Protein AF-A0A9N8V5U3-F1 (afdb_monomer_lite)

Organism: NCBI:txid1348616

Secondary structure (DSSP, 8-state):
-HHHHHHHHHHHHHHHHHHHHHHTTTT-EEPP-TTPEEEEETT--SHHHHHHHHHT-TTEEEEEE-TT--EEEEE--S-S---EEE-SPPPTTEEEBBTTSS-B---

Foldseek 3Di:
DPPVVVVVVVVVVVVVVVVVVLVVQQVFAFDDDPPFDKDWDPPQQALVSLFVVQLVDPQFFKKFADPVSIIITTGDPPPPPRDRHDPDQDDARMWGAGPSGDDIRHD

Sequence (107 aa):
MNRQIFLITFFSILLALTIIADARWNNMFYNFVVLANQFPISNATTPQECCNACVNNPSCLQWGMDGRGNCFNYMDTTNLPSICESTTTPEVNSGNIRCGGNQCQTS

Structure (mmCIF, N/CA/C/O backbone):
data_AF-A0A9N8V5U3-F1
#
_entry.id   AF-A0A9N8V5U3-F1
#
loop_
_atom_site.group_PDB
_atom_site.id
_atom_site.type_symbol
_atom_site.label_atom_id
_atom_site.label_alt_id
_atom_site.label_comp_id
_atom_site.label_asym_id
_atom_site.label_entity_id
_atom_site.label_seq_id
_atom_site.pdbx_PDB_ins_code
_atom_site.Cartn_x
_atom_site.Cartn_y
_atom_site.Cartn_z
_atom_site.occupancy
_atom_site.B_iso_or_equiv
_atom_site.auth_seq_id
_atom_site.auth_comp_id
_atom_site.auth_asym_id
_atom_site.auth_atom_id
_atom_site.pdbx_PDB_model_num
ATOM 1 N N . MET A 1 1 ? -38.132 17.486 28.115 1.00 58.41 1 MET A N 1
ATOM 2 C CA . MET A 1 1 ? -36.675 17.757 28.117 1.00 58.41 1 MET A CA 1
ATOM 3 C C . MET A 1 1 ? -35.787 16.507 28.005 1.00 58.41 1 MET A C 1
ATOM 5 O O . MET A 1 1 ? -34.655 16.650 27.577 1.00 58.41 1 MET A O 1
ATOM 9 N N . ASN A 1 2 ? -36.271 15.284 28.278 1.00 63.91 2 ASN A N 1
ATOM 10 C CA . ASN A 1 2 ? -35.407 14.086 28.324 1.00 63.91 2 ASN A CA 1
ATOM 11 C C . ASN A 1 2 ? -35.020 13.450 26.974 1.00 63.91 2 ASN A C 1
ATOM 13 O O . ASN A 1 2 ? -33.976 12.816 26.891 1.00 63.91 2 ASN A O 1
ATOM 17 N N . ARG A 1 3 ? -35.819 13.603 25.907 1.00 70.25 3 ARG A N 1
ATOM 18 C CA . ARG A 1 3 ? -35.583 12.877 24.639 1.00 70.25 3 ARG A CA 1
ATOM 19 C C . ARG A 1 3 ? -34.400 13.416 23.822 1.00 70.25 3 ARG A C 1
ATOM 21 O O . ARG A 1 3 ? -33.685 12.633 23.213 1.00 70.25 3 ARG A O 1
ATOM 28 N N . GLN A 1 4 ? -34.180 14.733 23.813 1.00 71.50 4 GLN A N 1
ATOM 29 C CA . GLN A 1 4 ? -33.055 15.336 23.083 1.00 71.50 4 GLN A CA 1
ATOM 30 C C . GLN A 1 4 ? -31.708 15.062 23.761 1.00 71.50 4 GLN A C 1
ATOM 32 O O . GLN A 1 4 ? -30.745 14.743 23.075 1.00 71.50 4 GLN A O 1
ATOM 37 N N . ILE A 1 5 ? -31.656 15.108 25.097 1.00 74.81 5 ILE A N 1
ATOM 38 C CA . ILE A 1 5 ? -30.432 14.822 25.860 1.00 74.81 5 ILE A CA 1
ATOM 39 C C . ILE A 1 5 ? -29.981 13.376 25.617 1.00 74.81 5 ILE A C 1
ATOM 41 O O . IL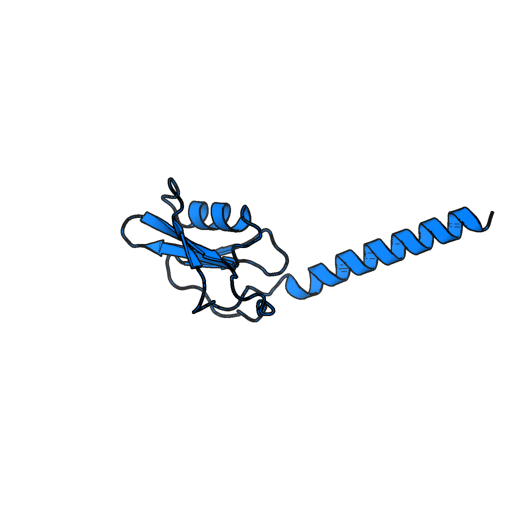E A 1 5 ? -28.800 13.146 25.389 1.00 74.81 5 ILE A O 1
ATOM 45 N N . PHE A 1 6 ? -30.924 12.428 25.572 1.00 76.69 6 PHE A N 1
ATOM 46 C CA . PHE A 1 6 ? -30.638 11.013 25.313 1.00 76.69 6 PHE A CA 1
ATOM 47 C C . PHE A 1 6 ? -30.074 10.753 23.908 1.00 76.69 6 PHE A C 1
ATOM 49 O O . PHE A 1 6 ? -29.195 9.916 23.733 1.00 76.69 6 PHE A O 1
ATOM 56 N N . LEU A 1 7 ? -30.568 11.477 22.899 1.00 79.38 7 LEU A N 1
ATOM 57 C CA . LEU A 1 7 ? -30.069 11.353 21.527 1.00 79.38 7 LEU A CA 1
ATOM 58 C C . LEU A 1 7 ? -28.660 11.930 21.391 1.00 79.38 7 LEU A C 1
ATOM 60 O O . LEU A 1 7 ? -27.818 11.314 20.749 1.00 79.38 7 LEU A O 1
ATOM 64 N N . ILE A 1 8 ? -28.389 13.074 22.023 1.00 81.25 8 ILE A N 1
ATOM 65 C CA . ILE A 1 8 ? -27.068 13.711 21.985 1.00 81.25 8 ILE A CA 1
ATOM 66 C C . ILE A 1 8 ? -26.030 12.832 22.683 1.00 81.25 8 ILE A C 1
ATOM 68 O O . ILE A 1 8 ? -24.960 12.602 22.129 1.00 81.25 8 ILE A O 1
ATOM 72 N N . THR A 1 9 ? -26.336 12.292 23.865 1.00 79.81 9 THR A N 1
ATOM 73 C CA . THR A 1 9 ? -25.405 11.395 24.564 1.00 79.81 9 THR A CA 1
ATOM 74 C C . THR A 1 9 ? -25.164 10.110 23.781 1.00 79.81 9 THR A C 1
ATOM 76 O O . THR A 1 9 ? -24.017 9.698 23.645 1.00 79.81 9 THR A O 1
ATOM 79 N N . PHE A 1 10 ? -26.208 9.512 23.205 1.00 81.62 10 PHE A N 1
ATOM 80 C CA . PHE A 1 10 ? -26.074 8.314 22.377 1.00 81.62 10 PHE A CA 1
ATOM 81 C C . PHE A 1 10 ? -25.219 8.559 21.122 1.00 81.62 10 PHE A C 1
ATOM 83 O O . PHE A 1 10 ? -24.318 7.771 20.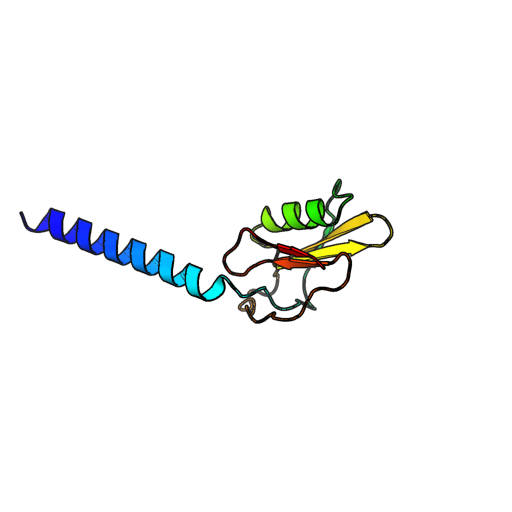838 1.00 81.62 10 PHE A O 1
ATOM 90 N N . PHE A 1 11 ? -25.428 9.677 20.416 1.00 81.06 11 PHE A N 1
ATOM 91 C CA . PHE A 1 11 ? -24.606 10.056 19.260 1.00 81.06 11 PHE A CA 1
ATOM 92 C C . PHE A 1 11 ? -23.149 10.334 19.639 1.00 81.06 11 PHE A C 1
ATOM 94 O O . PHE A 1 11 ? -22.246 9.879 18.942 1.00 81.06 11 PHE A O 1
ATOM 101 N N . SER A 1 12 ? -22.904 11.026 20.753 1.00 76.94 12 SER A N 1
ATOM 102 C CA . SER A 1 12 ? -21.545 11.279 21.242 1.00 76.94 12 SER A CA 1
ATOM 103 C C . SER A 1 12 ? -20.813 9.985 21.607 1.00 76.94 12 SER A C 1
ATOM 105 O O . SER A 1 12 ? -19.625 9.853 21.321 1.00 76.94 12 SER A O 1
ATOM 107 N N . ILE A 1 13 ? -21.517 9.010 22.195 1.00 77.88 13 ILE A N 1
ATOM 108 C CA . ILE A 1 13 ? -20.957 7.690 22.520 1.00 77.88 13 ILE A CA 1
ATOM 109 C C . ILE A 1 13 ? -20.644 6.902 21.241 1.00 77.88 13 ILE A C 1
ATOM 111 O O . ILE A 1 13 ? -19.559 6.337 21.131 1.00 77.88 13 ILE A O 1
ATOM 115 N N . LEU A 1 14 ? -21.549 6.898 20.256 1.00 76.25 14 LEU A N 1
ATOM 116 C CA . LEU A 1 14 ? -21.314 6.272 18.950 1.00 76.25 14 LEU A CA 1
ATOM 117 C C . LEU A 1 14 ? -20.096 6.871 18.239 1.00 76.25 14 LEU A C 1
ATOM 119 O O . LEU A 1 14 ? -19.241 6.124 17.773 1.00 76.25 14 LEU A O 1
ATOM 123 N N . LEU A 1 15 ? -19.986 8.202 18.215 1.00 72.62 15 LEU A N 1
ATOM 124 C CA . LEU A 1 15 ? -18.863 8.900 17.593 1.00 72.62 15 LEU A CA 1
ATOM 125 C C . LEU A 1 15 ? -17.533 8.582 18.298 1.00 72.62 15 LEU A C 1
ATOM 127 O O . LEU A 1 15 ? -16.524 8.323 17.643 1.00 72.62 15 LEU A O 1
ATOM 131 N N . ALA A 1 16 ? -17.526 8.542 19.632 1.00 66.56 16 ALA A N 1
ATOM 132 C CA . ALA A 1 16 ? -16.342 8.159 20.398 1.00 66.56 16 ALA A CA 1
ATOM 133 C C . ALA A 1 16 ? -15.914 6.708 20.110 1.00 66.56 16 ALA A C 1
ATOM 135 O O . ALA A 1 16 ? -14.728 6.444 19.924 1.00 66.56 16 ALA A O 1
ATOM 136 N N . LEU A 1 17 ? -16.865 5.772 20.013 1.00 60.91 17 LEU A N 1
ATOM 137 C CA . LEU A 1 17 ? -16.580 4.368 19.698 1.00 60.91 17 LEU A CA 1
ATOM 138 C C . LEU A 1 17 ? -16.011 4.186 18.286 1.00 60.91 17 LEU A C 1
ATOM 140 O O . LEU A 1 17 ? -15.090 3.389 18.114 1.00 60.91 17 LEU A O 1
ATOM 144 N N . THR A 1 18 ? -16.496 4.943 17.295 1.00 59.81 18 THR A N 1
ATOM 145 C CA . THR A 1 18 ? -15.927 4.907 15.938 1.00 59.81 18 THR A CA 1
ATOM 146 C C . THR A 1 18 ? -14.484 5.411 15.912 1.00 59.81 18 THR A C 1
ATOM 148 O O . THR A 1 18 ? -13.627 4.761 15.329 1.00 59.81 18 THR A O 1
ATOM 151 N N . ILE A 1 19 ? -14.172 6.486 16.646 1.00 59.50 19 ILE A N 1
ATOM 152 C CA . ILE A 1 19 ? -12.814 7.056 16.687 1.00 59.50 19 ILE A CA 1
ATOM 153 C C . ILE A 1 19 ? -11.813 6.089 17.348 1.00 59.50 19 ILE A C 1
ATOM 155 O O . ILE A 1 19 ? -10.672 5.958 16.904 1.00 59.50 19 ILE A O 1
ATOM 159 N N . ILE A 1 20 ? -12.225 5.387 18.409 1.00 56.66 20 ILE A N 1
ATOM 160 C CA . ILE A 1 20 ? -11.354 4.442 19.130 1.00 56.66 20 ILE A CA 1
ATOM 161 C C . ILE A 1 20 ? -11.065 3.188 18.283 1.00 56.66 20 ILE A C 1
ATOM 163 O O . ILE A 1 20 ? -9.968 2.626 18.365 1.00 56.66 20 ILE A O 1
ATOM 167 N N . ALA A 1 21 ? -12.018 2.757 17.451 1.00 52.50 21 ALA A N 1
ATOM 168 C CA . ALA A 1 21 ? -11.849 1.601 16.572 1.00 52.50 21 ALA A CA 1
ATOM 169 C C . ALA A 1 21 ? -10.797 1.824 15.469 1.00 52.50 21 ALA A C 1
ATOM 171 O O . ALA A 1 21 ? -10.120 0.857 15.109 1.00 52.50 21 ALA A O 1
ATOM 172 N N . ASP A 1 22 ? -10.628 3.066 15.004 1.00 56.38 22 ASP A N 1
ATOM 173 C CA . ASP A 1 22 ? -9.597 3.467 14.036 1.00 56.38 22 ASP A CA 1
ATOM 174 C C . ASP A 1 22 ? -8.233 3.684 14.712 1.00 56.38 22 ASP A C 1
ATOM 176 O O . ASP A 1 22 ? -7.193 3.248 14.216 1.00 56.38 22 ASP A O 1
ATOM 180 N N . ALA A 1 23 ? -8.224 4.282 15.911 1.00 56.56 23 ALA A N 1
ATOM 181 C CA . ALA A 1 23 ? -6.991 4.626 16.620 1.00 56.56 23 ALA A CA 1
ATOM 182 C C . ALA A 1 23 ? -6.106 3.418 16.963 1.00 56.56 23 ALA A C 1
ATOM 184 O O . ALA A 1 23 ? -4.878 3.519 16.908 1.00 56.56 23 ALA A O 1
ATOM 185 N N . ARG A 1 24 ? -6.709 2.265 17.283 1.00 59.00 24 ARG A N 1
ATOM 186 C CA . ARG A 1 24 ? -5.968 1.043 17.649 1.00 59.00 24 ARG A CA 1
ATOM 187 C C . ARG A 1 24 ? -5.068 0.515 16.524 1.00 59.00 24 ARG A C 1
ATOM 189 O O . ARG A 1 24 ? -4.096 -0.167 16.822 1.00 59.00 24 ARG A O 1
ATOM 196 N N . TRP A 1 25 ? -5.355 0.850 15.263 1.00 62.12 25 TRP A N 1
ATOM 197 C CA . TRP A 1 25 ? -4.627 0.354 14.086 1.00 62.12 25 TRP A CA 1
ATOM 198 C C . TRP A 1 25 ? -3.733 1.405 13.420 1.00 62.12 25 TRP A C 1
ATOM 200 O O . TRP A 1 25 ? -3.058 1.116 12.433 1.00 62.12 25 TRP A O 1
ATOM 210 N N . ASN A 1 26 ? -3.663 2.612 13.984 1.00 63.66 26 ASN A N 1
ATOM 211 C CA . ASN A 1 26 ? -2.918 3.734 13.419 1.00 63.66 26 ASN A CA 1
ATOM 212 C C . ASN A 1 26 ? -1.399 3.555 13.413 1.00 63.66 26 ASN A C 1
ATOM 214 O O . ASN A 1 26 ? -0.719 4.442 12.945 1.00 63.66 26 ASN A O 1
ATOM 218 N N . ASN A 1 27 ? -0.822 2.470 13.915 1.00 66.44 27 ASN A N 1
ATOM 219 C CA . ASN A 1 27 ? 0.617 2.209 13.771 1.00 66.44 27 ASN A CA 1
ATOM 220 C C . ASN A 1 27 ? 0.891 0.837 13.153 1.00 66.44 27 ASN A C 1
ATOM 222 O O . ASN A 1 27 ? 2.026 0.374 13.173 1.00 66.44 27 ASN A O 1
ATOM 226 N N . MET A 1 28 ? -0.148 0.192 12.620 1.00 71.38 28 MET A N 1
ATOM 227 C CA . MET A 1 28 ? -0.065 -1.148 12.062 1.00 71.38 28 MET A CA 1
ATOM 228 C C . MET A 1 28 ? -0.314 -1.113 10.560 1.00 71.38 28 MET A C 1
ATOM 230 O O . MET A 1 28 ? -1.169 -0.371 10.066 1.00 71.38 28 MET A O 1
ATOM 234 N N . PHE A 1 29 ? 0.441 -1.935 9.845 1.00 75.75 29 PHE A N 1
ATOM 235 C CA . PHE A 1 29 ? 0.268 -2.165 8.420 1.00 75.75 29 PHE A CA 1
ATOM 236 C C . PHE A 1 29 ? -0.267 -3.578 8.202 1.00 75.75 29 PHE A C 1
ATOM 238 O O . PHE A 1 29 ? -0.044 -4.472 9.027 1.00 75.75 29 PHE A O 1
ATOM 245 N N . TYR A 1 30 ? -0.976 -3.783 7.095 1.00 74.50 30 TYR A N 1
ATOM 246 C CA . TYR A 1 30 ? -1.388 -5.127 6.705 1.00 74.50 30 TYR A CA 1
ATOM 247 C C . TYR A 1 30 ? -0.159 -6.025 6.551 1.00 74.50 30 TYR A C 1
ATOM 249 O O . TYR A 1 30 ? 0.864 -5.595 6.015 1.00 74.50 30 TYR A O 1
ATOM 257 N N . ASN A 1 31 ? -0.241 -7.252 7.066 1.00 72.00 31 ASN A N 1
ATOM 258 C CA . ASN A 1 31 ? 0.778 -8.272 6.844 1.00 72.00 31 ASN A CA 1
ATOM 259 C C . ASN A 1 31 ? 0.876 -8.611 5.351 1.00 72.00 31 ASN A C 1
ATOM 261 O O . ASN A 1 31 ? -0.107 -8.497 4.619 1.00 72.00 31 ASN A O 1
ATOM 265 N N . PHE A 1 32 ? 2.069 -8.998 4.904 1.00 65.50 32 PHE A N 1
ATOM 266 C CA . PHE A 1 32 ? 2.334 -9.377 3.522 1.00 65.50 32 PHE A CA 1
ATOM 267 C C . PHE A 1 32 ? 1.391 -10.517 3.117 1.00 65.50 32 PHE A C 1
ATOM 269 O O . PHE A 1 32 ? 1.440 -11.614 3.682 1.00 65.50 32 PHE A O 1
ATOM 276 N N . VAL A 1 33 ? 0.514 -10.270 2.141 1.00 62.59 33 VAL A N 1
ATOM 277 C CA . VAL A 1 33 ? -0.480 -11.261 1.720 1.00 62.59 33 VAL A CA 1
ATOM 278 C C . VAL A 1 33 ? 0.093 -12.072 0.563 1.00 62.59 33 VAL A C 1
ATOM 280 O O . VAL A 1 33 ? -0.005 -11.696 -0.600 1.00 62.59 33 VAL A O 1
ATOM 283 N N . VAL A 1 34 ? 0.666 -13.235 0.886 1.00 54.53 34 VAL A N 1
ATOM 284 C CA . VAL A 1 34 ? 1.263 -14.182 -0.083 1.00 54.53 34 VAL A CA 1
ATOM 285 C C . VAL A 1 34 ? 0.226 -14.742 -1.086 1.00 54.53 34 VAL A C 1
ATOM 287 O O . VAL A 1 34 ? 0.594 -15.303 -2.113 1.00 54.53 34 VAL A O 1
ATOM 290 N N . LEU A 1 35 ? -1.077 -14.569 -0.820 1.00 57.12 35 LEU A N 1
ATOM 291 C CA . LEU A 1 35 ? -2.203 -15.087 -1.616 1.00 57.12 35 LEU A CA 1
ATOM 292 C C . LEU A 1 35 ? -3.076 -13.984 -2.246 1.00 57.12 35 LEU A C 1
ATOM 294 O O . LEU A 1 35 ? -4.265 -14.189 -2.486 1.00 57.12 35 LEU A O 1
ATOM 298 N N . ALA A 1 36 ? -2.529 -12.792 -2.470 1.00 62.88 36 ALA A N 1
ATOM 299 C CA . ALA A 1 36 ? -3.306 -11.683 -3.008 1.00 62.88 36 ALA A CA 1
ATOM 300 C C . ALA A 1 36 ? -3.432 -11.733 -4.540 1.00 62.88 36 ALA A C 1
ATOM 302 O O . ALA A 1 36 ? -2.458 -11.990 -5.253 1.00 62.88 36 ALA A O 1
ATOM 303 N N . ASN A 1 37 ? -4.625 -11.410 -5.056 1.00 71.56 37 ASN A N 1
ATOM 304 C CA . ASN A 1 37 ? -4.772 -11.122 -6.483 1.00 71.56 37 ASN A CA 1
ATOM 305 C C . ASN A 1 37 ? -4.040 -9.821 -6.793 1.00 71.56 37 ASN A C 1
ATOM 307 O O . ASN A 1 37 ? -4.239 -8.809 -6.115 1.00 71.56 37 ASN A O 1
ATOM 311 N N . GLN A 1 38 ? -3.229 -9.862 -7.844 1.00 78.31 38 GLN A N 1
ATOM 312 C CA . GLN A 1 38 ? -2.562 -8.691 -8.383 1.00 78.31 38 GLN A CA 1
ATOM 313 C C . GLN A 1 38 ? -3.455 -8.024 -9.421 1.00 78.31 38 GLN A C 1
ATOM 315 O O . GLN A 1 38 ? -4.035 -8.701 -10.273 1.00 78.31 38 GLN A O 1
ATOM 320 N N . PHE A 1 39 ? -3.520 -6.697 -9.401 1.00 79.44 39 PHE A N 1
ATOM 321 C CA . PHE A 1 39 ? -4.016 -5.939 -10.541 1.00 79.44 39 PHE A CA 1
ATOM 322 C C . PHE A 1 39 ? -2.981 -4.898 -10.978 1.00 79.44 39 PHE A C 1
ATOM 324 O O . PHE A 1 39 ? -2.391 -4.221 -10.127 1.00 79.44 39 PHE A O 1
ATOM 331 N N . PRO A 1 40 ? -2.724 -4.784 -12.293 1.00 77.69 40 PRO A N 1
ATOM 332 C CA . PRO A 1 40 ? -1.781 -3.812 -12.811 1.00 77.69 40 PRO A CA 1
ATOM 333 C C . PRO A 1 40 ? -2.367 -2.407 -12.715 1.00 77.69 40 PRO A C 1
ATOM 335 O O . PRO A 1 40 ? -3.553 -2.193 -12.982 1.00 77.69 40 PRO A O 1
ATOM 338 N N . ILE A 1 41 ? -1.513 -1.439 -12.394 1.00 81.12 41 ILE A N 1
ATOM 339 C CA . ILE A 1 41 ? -1.865 -0.023 -12.459 1.00 81.12 41 ILE A CA 1
ATOM 340 C C . ILE A 1 41 ? -1.156 0.609 -13.642 1.00 81.12 41 ILE A C 1
ATOM 342 O O . ILE A 1 41 ? 0.052 0.833 -13.641 1.00 81.12 41 ILE A O 1
ATOM 346 N N . SER A 1 42 ? -1.940 0.906 -14.671 1.00 71.12 42 SER A N 1
ATOM 347 C CA . SER A 1 42 ? -1.501 1.712 -15.799 1.00 71.12 42 SER A CA 1
ATOM 348 C C . SER A 1 42 ? -1.258 3.150 -15.330 1.00 71.12 42 SER A C 1
ATOM 350 O O . SER A 1 42 ? -2.153 3.763 -14.750 1.00 71.12 42 SER A O 1
ATOM 352 N N . ASN A 1 43 ? -0.065 3.678 -15.630 1.00 73.94 43 ASN A N 1
ATOM 353 C CA . ASN A 1 43 ? 0.394 5.064 -15.416 1.00 73.94 43 ASN A CA 1
ATOM 354 C C . ASN A 1 43 ? 1.071 5.393 -14.074 1.00 73.94 43 ASN A C 1
ATOM 356 O O . ASN A 1 43 ? 1.403 6.554 -13.861 1.00 73.94 43 ASN A O 1
ATOM 360 N N . ALA A 1 44 ? 1.318 4.421 -13.196 1.00 81.00 44 ALA A N 1
ATOM 361 C CA . ALA A 1 44 ? 2.177 4.648 -12.033 1.00 81.00 44 ALA A CA 1
ATOM 362 C C . ALA A 1 44 ? 3.637 4.354 -12.412 1.00 81.00 44 ALA A C 1
ATOM 364 O O . ALA A 1 44 ? 3.980 3.213 -12.696 1.00 81.00 44 ALA A O 1
ATOM 365 N N . THR A 1 45 ? 4.472 5.391 -12.440 1.00 83.12 45 THR A N 1
ATOM 366 C CA . THR A 1 45 ? 5.894 5.354 -12.833 1.00 83.12 45 THR A CA 1
ATOM 367 C C . THR A 1 45 ? 6.848 5.579 -11.663 1.00 83.12 45 THR A C 1
ATOM 369 O O . THR A 1 45 ? 8.050 5.357 -11.787 1.00 83.12 45 THR A O 1
ATOM 372 N N . THR A 1 46 ? 6.315 5.985 -10.509 1.00 87.31 46 THR A N 1
ATOM 373 C CA . THR A 1 46 ? 7.062 6.115 -9.254 1.00 87.31 46 THR A CA 1
ATOM 374 C C . THR A 1 46 ? 6.470 5.236 -8.144 1.00 87.31 46 THR A C 1
ATOM 376 O O . THR A 1 46 ? 5.258 4.989 -8.135 1.00 87.31 46 THR A O 1
ATOM 379 N N . PRO A 1 47 ? 7.272 4.804 -7.150 1.00 85.56 47 PRO A N 1
ATOM 380 C CA . PRO A 1 47 ? 6.759 4.082 -5.981 1.00 85.56 47 PRO A CA 1
ATOM 381 C C . PRO A 1 47 ? 5.638 4.839 -5.251 1.00 85.56 47 PRO A C 1
ATOM 383 O O . PRO A 1 47 ? 4.669 4.242 -4.78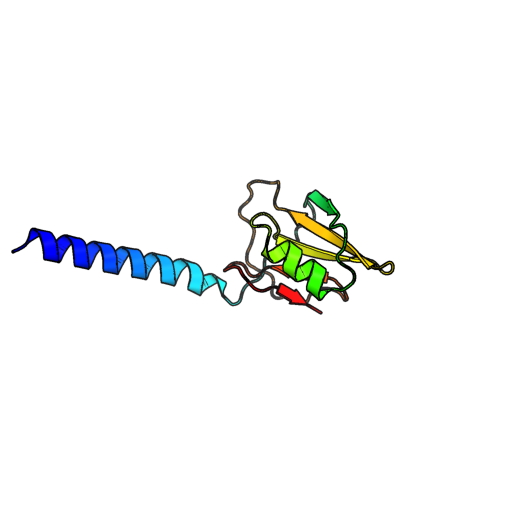4 1.00 85.56 47 PRO A O 1
ATOM 386 N N . GLN A 1 48 ? 5.715 6.174 -5.216 1.00 85.94 48 GLN A N 1
ATOM 387 C CA . GLN A 1 48 ? 4.680 7.011 -4.611 1.00 85.94 48 GLN A CA 1
ATOM 388 C C . GLN A 1 48 ? 3.352 6.947 -5.378 1.00 85.94 48 GLN A C 1
ATOM 390 O O . GLN A 1 48 ? 2.287 6.926 -4.764 1.00 85.94 48 GLN A O 1
ATOM 395 N N . GLU A 1 49 ? 3.389 6.903 -6.710 1.00 87.62 49 GLU A N 1
ATOM 396 C CA . GLU A 1 49 ? 2.180 6.754 -7.526 1.00 87.62 49 GLU A CA 1
ATOM 397 C C . GLU A 1 49 ? 1.526 5.385 -7.316 1.00 87.62 49 GLU A C 1
ATOM 399 O O . GLU A 1 49 ? 0.301 5.318 -7.203 1.00 87.62 49 GLU A O 1
ATOM 404 N N . CYS A 1 50 ? 2.320 4.319 -7.162 1.00 87.62 50 CYS A N 1
ATOM 405 C CA . CYS A 1 50 ? 1.806 3.002 -6.778 1.00 87.62 50 CYS A CA 1
ATOM 406 C C . CYS A 1 50 ? 1.105 3.019 -5.428 1.00 87.62 50 CYS A C 1
ATOM 408 O O . CYS A 1 50 ? -0.032 2.561 -5.299 1.00 87.62 50 CYS A O 1
ATOM 410 N N . CYS A 1 51 ? 1.771 3.607 -4.437 1.00 87.06 51 CYS A N 1
ATOM 411 C CA . CYS A 1 51 ? 1.206 3.803 -3.115 1.00 87.06 51 CYS A CA 1
ATOM 412 C C . CYS A 1 51 ? -0.138 4.541 -3.186 1.00 87.06 51 CYS A C 1
ATOM 414 O O . CYS A 1 51 ? -1.145 4.043 -2.684 1.00 87.06 51 CYS A O 1
ATOM 416 N N . ASN A 1 52 ? -0.181 5.701 -3.845 1.00 87.50 52 ASN A N 1
ATOM 417 C CA . ASN A 1 52 ? -1.394 6.514 -3.931 1.00 87.50 52 ASN A CA 1
ATOM 418 C C . ASN A 1 52 ? -2.535 5.745 -4.601 1.00 87.50 52 ASN A C 1
ATOM 420 O O . ASN A 1 52 ? -3.682 5.806 -4.163 1.00 87.50 52 ASN A O 1
ATOM 424 N N . ALA A 1 53 ? -2.224 4.995 -5.654 1.00 87.50 53 ALA A N 1
ATOM 425 C CA . ALA A 1 53 ? -3.215 4.208 -6.358 1.00 87.50 53 ALA A CA 1
ATOM 426 C C . ALA A 1 53 ? -3.737 3.026 -5.516 1.00 87.50 53 ALA A C 1
ATOM 428 O O . ALA A 1 53 ? -4.910 2.672 -5.623 1.00 87.50 53 ALA A O 1
ATOM 429 N N . CYS A 1 54 ? -2.907 2.460 -4.635 1.00 85.94 54 CYS A N 1
ATOM 430 C CA . CYS A 1 54 ? -3.328 1.475 -3.639 1.00 85.94 54 CYS A CA 1
ATOM 431 C C . CYS A 1 54 ? -4.183 2.102 -2.529 1.00 85.94 54 CYS A C 1
ATOM 433 O O . CYS A 1 54 ? -5.259 1.595 -2.248 1.00 85.94 54 CYS A O 1
ATOM 435 N N . VAL A 1 55 ? -3.796 3.256 -1.975 1.00 85.62 55 VAL A N 1
ATOM 436 C CA . VAL A 1 55 ? -4.591 3.987 -0.963 1.00 85.62 55 VAL A CA 1
ATOM 437 C C . VAL A 1 55 ? -5.981 4.363 -1.478 1.00 85.62 55 VAL A C 1
ATOM 439 O O . VAL A 1 55 ? -6.953 4.318 -0.729 1.00 85.62 55 VAL A O 1
ATOM 442 N N . ASN A 1 56 ? -6.089 4.701 -2.763 1.00 85.50 56 ASN A N 1
ATOM 443 C CA . ASN A 1 56 ? -7.364 5.027 -3.398 1.00 85.50 56 ASN A CA 1
ATOM 444 C C . ASN A 1 56 ? -8.244 3.796 -3.681 1.00 85.50 56 ASN A C 1
ATOM 446 O O . ASN A 1 56 ? -9.396 3.960 -4.087 1.00 85.50 56 ASN A O 1
ATOM 450 N N . ASN A 1 57 ? -7.734 2.576 -3.484 1.00 82.00 57 ASN A N 1
ATOM 451 C CA . ASN A 1 57 ? -8.500 1.345 -3.616 1.00 82.00 57 ASN A CA 1
ATOM 452 C C . ASN A 1 57 ? -8.708 0.706 -2.226 1.00 82.00 57 ASN A C 1
ATOM 454 O O . ASN A 1 57 ? -7.762 0.158 -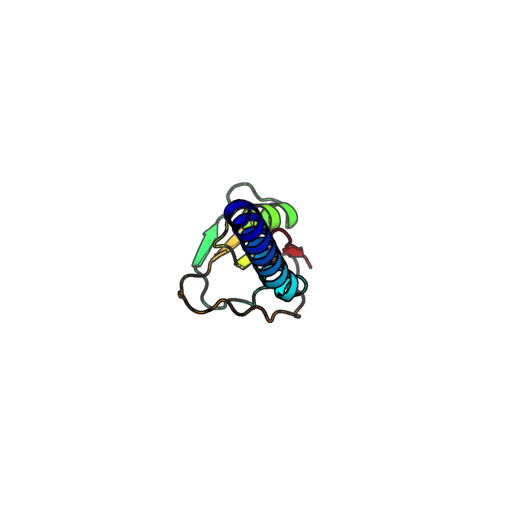1.662 1.00 82.00 57 ASN A O 1
ATOM 458 N N . PRO A 1 58 ? -9.941 0.692 -1.687 1.00 78.81 58 PRO A N 1
ATOM 459 C CA . PRO A 1 58 ? -10.213 0.180 -0.341 1.00 78.81 58 PRO A CA 1
ATOM 460 C C . PRO A 1 58 ? -9.941 -1.323 -0.174 1.00 78.81 58 PRO A C 1
ATOM 462 O O . PRO A 1 58 ? -9.839 -1.797 0.952 1.00 78.81 58 PRO A O 1
ATOM 465 N N . SER A 1 59 ? -9.827 -2.080 -1.268 1.00 79.94 59 SER A N 1
ATOM 466 C CA . SER A 1 59 ? -9.479 -3.505 -1.244 1.00 79.94 59 SER A CA 1
ATOM 467 C C . SER A 1 59 ? -7.973 -3.759 -1.323 1.00 79.94 59 SER A C 1
ATOM 469 O O . SER A 1 59 ? -7.548 -4.908 -1.210 1.00 79.94 59 SER A O 1
ATOM 471 N N . CYS A 1 60 ? -7.164 -2.722 -1.554 1.00 82.19 60 CYS A N 1
ATOM 472 C CA . CYS A 1 60 ? -5.721 -2.852 -1.672 1.00 82.19 60 CYS A CA 1
ATOM 473 C C . CYS A 1 60 ? -5.066 -2.907 -0.291 1.00 82.19 60 CYS A C 1
ATOM 475 O O . CYS A 1 60 ? -5.241 -2.013 0.536 1.00 82.19 60 CYS A O 1
ATOM 477 N N . LEU A 1 61 ? -4.281 -3.955 -0.056 1.00 81.31 61 LEU A N 1
ATOM 478 C CA . LEU A 1 61 ? -3.558 -4.154 1.200 1.00 81.31 61 LEU A CA 1
ATOM 479 C C . LEU A 1 61 ? -2.066 -3.847 1.060 1.00 81.31 61 LEU A C 1
ATOM 481 O O . LEU A 1 61 ? -1.400 -3.491 2.035 1.00 81.31 61 LEU A O 1
ATOM 485 N N . GLN A 1 62 ? -1.542 -3.981 -0.155 1.00 83.94 62 GLN A N 1
ATOM 486 C CA . GLN A 1 62 ? -0.122 -3.881 -0.450 1.00 83.94 62 GLN A CA 1
ATOM 487 C C . GLN A 1 62 ? 0.092 -3.454 -1.907 1.00 83.94 62 GLN A C 1
ATOM 489 O O . GLN A 1 62 ? -0.729 -3.736 -2.777 1.00 83.94 62 GLN A O 1
ATOM 494 N N . TRP A 1 63 ? 1.216 -2.804 -2.181 1.00 86.94 63 TRP A N 1
ATOM 495 C CA . TRP A 1 63 ? 1.644 -2.406 -3.517 1.00 86.94 63 TRP A CA 1
ATOM 496 C C . TRP A 1 63 ? 3.114 -2.763 -3.751 1.00 86.94 63 TRP A C 1
ATOM 498 O O . TRP A 1 63 ? 3.893 -2.962 -2.815 1.00 86.94 63 TRP A O 1
ATOM 508 N N . GLY A 1 64 ? 3.511 -2.804 -5.016 1.00 86.81 64 GLY A N 1
ATOM 509 C CA . GLY A 1 64 ? 4.911 -2.787 -5.396 1.00 86.81 64 GLY A CA 1
ATOM 510 C C . GLY A 1 64 ? 5.137 -2.356 -6.834 1.00 86.81 64 GLY A C 1
ATOM 511 O O . GLY A 1 64 ? 4.200 -2.158 -7.609 1.00 86.81 64 GLY A O 1
ATOM 512 N N . MET A 1 65 ? 6.409 -2.156 -7.149 1.00 86.31 65 MET A N 1
ATOM 513 C CA . MET A 1 65 ? 6.897 -1.688 -8.430 1.00 86.31 65 MET A CA 1
ATOM 514 C C . MET A 1 65 ? 8.105 -2.518 -8.859 1.00 86.31 65 MET A C 1
ATOM 516 O O . MET A 1 65 ? 9.056 -2.699 -8.099 1.00 86.31 65 MET A O 1
ATOM 520 N N . ASP A 1 66 ? 8.068 -3.028 -10.089 1.00 83.75 66 ASP A N 1
ATOM 521 C CA . ASP A 1 66 ? 9.191 -3.779 -10.646 1.00 83.75 66 ASP A CA 1
ATOM 522 C C . ASP A 1 66 ? 10.304 -2.842 -11.152 1.00 83.75 66 ASP A C 1
ATOM 524 O O . ASP A 1 66 ? 10.142 -1.626 -11.271 1.00 83.75 66 ASP A O 1
ATOM 528 N N . GLY A 1 67 ? 11.455 -3.415 -11.515 1.00 79.44 67 GLY A N 1
ATOM 529 C CA . GLY A 1 67 ? 12.583 -2.657 -12.074 1.00 79.44 67 GLY A CA 1
ATOM 530 C C . GLY A 1 67 ? 12.326 -2.024 -13.451 1.00 79.44 67 GLY A C 1
ATOM 531 O O . GLY A 1 67 ? 13.224 -1.389 -13.997 1.00 79.44 67 GLY A O 1
ATOM 532 N N . ARG A 1 68 ? 11.138 -2.214 -14.038 1.00 81.94 68 ARG A N 1
ATOM 533 C CA . ARG A 1 68 ? 10.695 -1.596 -15.297 1.00 81.94 68 ARG A CA 1
ATOM 534 C C . ARG A 1 68 ? 9.690 -0.465 -15.056 1.00 81.94 68 ARG A C 1
ATOM 536 O O . ARG A 1 68 ? 9.239 0.139 -16.025 1.00 81.94 68 ARG A O 1
ATOM 543 N N . GLY A 1 69 ? 9.354 -0.178 -13.796 1.00 79.69 69 GLY A N 1
ATOM 544 C CA . GLY A 1 69 ? 8.362 0.823 -13.419 1.00 79.69 69 GLY A CA 1
ATOM 545 C C . GLY A 1 69 ? 6.920 0.329 -13.525 1.00 79.69 69 GLY A C 1
ATOM 546 O O . GLY A 1 69 ? 6.009 1.147 -13.492 1.00 79.69 69 GLY A O 1
ATOM 547 N N . ASN A 1 70 ? 6.678 -0.979 -13.666 1.00 85.12 70 ASN A N 1
ATOM 548 C CA . ASN A 1 70 ? 5.318 -1.508 -13.640 1.00 85.12 70 ASN A CA 1
ATOM 549 C C . ASN A 1 70 ? 4.831 -1.610 -12.206 1.00 85.12 70 ASN A C 1
ATOM 551 O O . ASN A 1 70 ? 5.481 -2.214 -11.352 1.00 85.12 70 ASN A O 1
ATOM 555 N N . CYS A 1 71 ? 3.643 -1.070 -11.987 1.00 88.00 71 CYS A N 1
ATOM 556 C CA . CYS A 1 71 ? 2.994 -1.049 -10.700 1.00 88.00 71 CYS A CA 1
ATOM 557 C C . CYS A 1 71 ? 2.005 -2.202 -10.530 1.00 88.00 71 CYS A C 1
ATOM 559 O O . CYS A 1 71 ? 1.176 -2.451 -11.412 1.00 88.00 71 CYS A O 1
ATOM 561 N N . PHE A 1 72 ? 2.042 -2.849 -9.372 1.00 86.19 72 PHE A N 1
ATOM 562 C CA . PHE A 1 72 ? 1.134 -3.926 -9.005 1.00 86.19 72 PHE A CA 1
ATOM 563 C C . PHE A 1 72 ? 0.566 -3.701 -7.609 1.00 86.19 72 PHE A C 1
ATOM 565 O O . PHE A 1 72 ? 1.290 -3.421 -6.656 1.00 86.19 72 PHE A O 1
ATOM 572 N N . ASN A 1 73 ? -0.746 -3.867 -7.499 1.00 86.00 73 ASN A N 1
ATOM 573 C CA . ASN A 1 73 ? -1.464 -3.791 -6.239 1.00 86.00 73 ASN A CA 1
ATOM 574 C C . ASN A 1 73 ? -2.026 -5.159 -5.871 1.00 86.00 73 ASN A C 1
ATOM 576 O O . ASN A 1 73 ? -2.581 -5.860 -6.716 1.00 86.00 73 ASN A 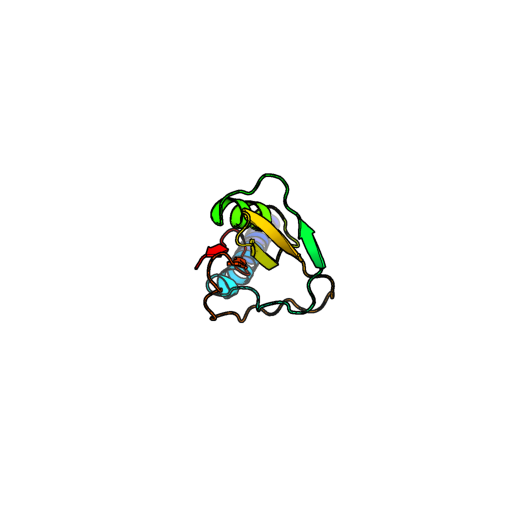O 1
ATOM 580 N N . TYR A 1 74 ? -1.905 -5.502 -4.598 1.00 82.94 74 TYR A N 1
ATOM 581 C CA . TYR A 1 74 ? -2.313 -6.763 -4.002 1.00 82.94 74 TYR A CA 1
ATOM 582 C C . TYR A 1 74 ? -3.582 -6.545 -3.182 1.00 82.94 74 TYR A C 1
ATOM 584 O O . TYR A 1 74 ? -3.607 -5.724 -2.260 1.00 82.94 74 TYR A O 1
ATOM 592 N N . MET A 1 75 ? -4.641 -7.276 -3.524 1.00 80.06 75 MET A N 1
ATOM 593 C CA . MET A 1 75 ? -5.934 -7.182 -2.844 1.00 80.06 75 MET A CA 1
ATOM 594 C C . MET A 1 75 ? -6.187 -8.360 -1.914 1.00 80.06 75 MET A C 1
ATOM 596 O O . MET A 1 75 ? -5.798 -9.493 -2.218 1.00 80.06 75 MET A O 1
ATOM 600 N N . ASP A 1 76 ? -6.929 -8.108 -0.835 1.00 72.38 76 ASP A N 1
ATOM 601 C CA . ASP A 1 76 ? -7.563 -9.200 -0.102 1.00 72.38 76 ASP A CA 1
ATOM 602 C C . ASP A 1 76 ? -8.635 -9.843 -0.978 1.00 72.38 76 ASP A C 1
ATOM 604 O O . ASP A 1 76 ? -9.536 -9.176 -1.486 1.00 72.38 76 ASP A O 1
ATOM 608 N N . THR A 1 77 ? -8.539 -11.150 -1.162 1.00 64.81 77 THR A N 1
ATOM 609 C CA . THR A 1 77 ? -9.527 -11.936 -1.915 1.00 64.81 77 THR A CA 1
ATOM 610 C C . THR A 1 77 ? -10.117 -13.051 -1.073 1.00 64.81 77 THR A C 1
ATOM 612 O O . THR A 1 77 ? -11.000 -13.779 -1.521 1.00 64.81 77 THR A O 1
ATOM 615 N N . THR A 1 78 ? -9.620 -13.202 0.152 1.00 59.50 78 THR A N 1
ATOM 616 C CA . THR A 1 78 ? -9.802 -14.425 0.923 1.00 59.50 78 THR A CA 1
ATOM 617 C C . THR A 1 78 ? -10.957 -14.330 1.911 1.00 59.50 78 THR A C 1
ATOM 619 O O . THR A 1 78 ? -11.311 -15.342 2.511 1.00 59.50 78 THR A O 1
ATOM 622 N N . ASN A 1 79 ? -11.572 -13.148 2.083 1.00 59.72 79 ASN A N 1
ATOM 623 C CA . ASN A 1 79 ? -12.498 -12.849 3.189 1.00 59.72 79 ASN A CA 1
ATOM 624 C C . ASN A 1 79 ? -11.934 -13.260 4.565 1.00 59.72 79 ASN A C 1
ATOM 626 O O . ASN A 1 79 ? -12.677 -13.358 5.545 1.00 59.72 79 ASN A O 1
ATOM 630 N N . LEU A 1 80 ? -10.629 -13.535 4.644 1.00 58.94 80 LEU A N 1
ATOM 631 C CA . LEU A 1 80 ? -9.949 -13.788 5.893 1.00 58.94 80 LEU A CA 1
ATOM 632 C C . LEU A 1 80 ? -9.770 -12.435 6.573 1.00 58.94 80 LEU A C 1
ATOM 634 O O . LEU A 1 80 ? -9.658 -11.414 5.895 1.00 58.94 80 LEU A O 1
ATOM 638 N N . PRO A 1 81 ? -9.767 -12.392 7.910 1.00 57.97 81 PRO A N 1
ATOM 639 C CA . PRO A 1 81 ? -9.440 -11.161 8.602 1.00 57.97 81 PRO A CA 1
ATOM 640 C C . PRO A 1 81 ? -8.028 -10.742 8.182 1.00 57.97 81 PRO A C 1
ATOM 642 O O . PRO A 1 81 ? -7.056 -11.413 8.528 1.00 57.97 81 PRO A O 1
ATOM 645 N N . SER A 1 82 ? -7.925 -9.659 7.409 1.00 62.00 82 SER A N 1
ATOM 646 C CA . SER A 1 82 ? -6.653 -9.069 7.014 1.00 62.00 82 SER A CA 1
ATOM 647 C C . SER A 1 82 ? -5.882 -8.742 8.292 1.00 62.00 82 SER A C 1
ATOM 649 O O . SER A 1 82 ? -6.347 -7.987 9.150 1.00 62.00 82 SER A O 1
ATOM 651 N N . ILE A 1 83 ? -4.731 -9.381 8.464 1.00 69.75 83 ILE A N 1
ATOM 652 C CA . ILE A 1 83 ? -4.016 -9.344 9.730 1.00 69.75 83 ILE A CA 1
ATOM 653 C C . ILE A 1 83 ? -3.190 -8.057 9.797 1.00 69.75 83 ILE A C 1
ATOM 655 O O . ILE A 1 83 ? -2.234 -7.859 9.045 1.00 69.75 83 ILE A O 1
ATOM 659 N N . CYS A 1 84 ? -3.566 -7.174 10.712 1.00 73.62 84 CYS A N 1
ATOM 660 C CA . CYS A 1 84 ? -2.861 -5.934 11.002 1.00 73.62 84 CYS A CA 1
ATOM 661 C C . CYS A 1 84 ? -1.723 -6.187 11.982 1.00 73.62 84 CYS A C 1
ATOM 663 O O . CYS A 1 84 ? -1.869 -5.971 13.179 1.00 73.62 84 CYS A O 1
ATOM 665 N N . GLU A 1 85 ? -0.607 -6.690 11.467 1.00 69.25 85 GLU A N 1
ATOM 666 C CA . GLU A 1 85 ? 0.540 -7.111 12.283 1.00 69.25 85 GLU A CA 1
ATOM 667 C C . GLU A 1 85 ? 1.890 -6.686 11.700 1.00 69.25 85 GLU A C 1
ATOM 669 O O . GLU A 1 85 ? 2.922 -6.871 12.349 1.00 69.25 85 GLU A O 1
ATOM 674 N N . SER A 1 86 ? 1.926 -6.117 10.489 1.00 65.19 86 SER A N 1
ATOM 675 C CA . SER A 1 86 ? 3.201 -5.837 9.836 1.00 65.19 86 SER A CA 1
ATOM 676 C C . SER A 1 86 ? 3.938 -4.712 10.549 1.00 65.19 86 SER A C 1
ATOM 678 O O . SER A 1 86 ? 3.564 -3.541 10.470 1.00 65.19 86 SER A O 1
ATOM 680 N N . THR A 1 87 ? 5.019 -5.097 11.218 1.00 59.31 87 THR A N 1
ATOM 681 C CA . THR A 1 87 ? 6.120 -4.221 11.644 1.00 59.31 87 THR A CA 1
ATOM 682 C C . THR A 1 87 ? 7.309 -4.315 10.689 1.00 59.31 87 THR A C 1
ATOM 684 O O . THR A 1 87 ? 8.281 -3.574 10.828 1.00 59.31 87 THR A O 1
ATOM 687 N N . THR A 1 88 ? 7.245 -5.226 9.715 1.00 57.16 88 THR A N 1
ATOM 688 C CA . THR A 1 88 ? 8.295 -5.433 8.725 1.00 57.16 88 THR A CA 1
ATOM 689 C C . THR A 1 88 ? 8.345 -4.272 7.751 1.00 57.16 88 THR A C 1
ATOM 691 O O . THR A 1 88 ? 7.328 -3.865 7.186 1.00 57.16 88 THR A O 1
ATOM 694 N N . THR A 1 89 ? 9.551 -3.746 7.556 1.00 59.22 89 THR A N 1
ATOM 695 C CA . THR A 1 89 ? 9.840 -2.788 6.497 1.00 59.22 89 THR A CA 1
ATOM 696 C C . THR A 1 89 ? 9.657 -3.473 5.144 1.00 59.22 89 THR A C 1
ATOM 698 O O . THR A 1 89 ? 10.206 -4.562 4.959 1.00 59.22 89 THR A O 1
ATOM 701 N N . PRO A 1 90 ? 8.904 -2.867 4.216 1.00 65.31 90 PRO A N 1
ATOM 702 C CA . PRO A 1 90 ? 8.781 -3.371 2.856 1.00 65.31 90 PRO A CA 1
ATOM 703 C C . PRO A 1 90 ? 10.144 -3.515 2.175 1.00 65.31 90 PRO A C 1
ATOM 705 O O . PRO A 1 90 ? 11.110 -2.861 2.561 1.00 65.31 90 PRO A O 1
ATOM 708 N N . GLU A 1 91 ? 10.217 -4.339 1.134 1.00 67.38 91 GLU A N 1
ATOM 709 C CA . GLU A 1 91 ? 11.371 -4.350 0.235 1.00 67.38 91 GLU A CA 1
ATOM 710 C C . GLU A 1 91 ? 11.404 -3.061 -0.607 1.00 67.38 91 GLU A C 1
ATOM 712 O O . GLU A 1 91 ? 10.379 -2.391 -0.778 1.00 67.38 91 GLU A O 1
ATOM 717 N N . VAL A 1 92 ? 12.571 -2.715 -1.159 1.00 69.12 92 VAL A N 1
ATOM 718 C CA . VAL A 1 92 ? 12.743 -1.547 -2.042 1.00 69.12 92 VAL A CA 1
ATOM 719 C C . VAL A 1 92 ? 11.701 -1.580 -3.165 1.00 69.12 92 VAL A C 1
ATOM 721 O O . VAL A 1 92 ? 11.493 -2.622 -3.784 1.00 69.12 92 VAL A O 1
ATOM 724 N N . ASN A 1 93 ? 11.065 -0.437 -3.445 1.00 80.75 93 ASN A N 1
ATOM 725 C CA . ASN A 1 93 ? 9.973 -0.307 -4.422 1.00 80.75 93 ASN A CA 1
ATOM 726 C C . ASN A 1 93 ? 8.709 -1.120 -4.083 1.00 80.75 93 ASN A C 1
ATOM 728 O O . ASN A 1 93 ? 7.907 -1.412 -4.967 1.00 80.75 93 ASN A O 1
ATOM 732 N N . SER A 1 94 ? 8.486 -1.465 -2.817 1.00 82.38 94 SER A N 1
ATOM 733 C CA . SER A 1 94 ? 7.245 -2.085 -2.351 1.00 82.38 94 SER A CA 1
ATOM 734 C C . SER A 1 94 ? 6.745 -1.444 -1.064 1.00 82.38 94 SER A C 1
ATOM 736 O O . SER A 1 94 ? 7.451 -0.656 -0.427 1.00 82.38 94 SER A O 1
ATOM 738 N N . GLY A 1 95 ? 5.504 -1.749 -0.692 1.00 83.38 95 GLY A N 1
ATOM 739 C CA . GLY A 1 95 ? 4.919 -1.171 0.502 1.00 83.38 95 GLY A CA 1
ATOM 740 C C . GLY A 1 95 ? 3.592 -1.760 0.930 1.00 83.38 95 GLY A C 1
ATOM 741 O O . GLY A 1 95 ? 2.821 -2.266 0.120 1.00 83.38 95 GLY A O 1
ATOM 742 N N . ASN A 1 96 ? 3.301 -1.624 2.221 1.00 83.06 96 ASN A N 1
ATOM 743 C CA . ASN A 1 96 ? 2.052 -2.086 2.819 1.00 83.06 96 ASN A CA 1
ATOM 744 C C . ASN A 1 96 ? 1.164 -0.881 3.152 1.00 83.06 96 ASN A C 1
ATOM 746 O O . ASN A 1 96 ? 1.657 0.227 3.403 1.00 83.06 96 ASN A O 1
ATOM 750 N N . ILE A 1 97 ? -0.151 -1.096 3.166 1.00 81.88 97 ILE A N 1
ATOM 751 C CA . ILE A 1 97 ? -1.133 -0.076 3.542 1.00 81.88 97 ILE A CA 1
ATOM 752 C C . ILE A 1 97 ? -1.394 -0.119 5.046 1.00 81.88 97 ILE A C 1
ATOM 754 O O . ILE A 1 97 ? -1.427 -1.182 5.670 1.00 81.88 97 ILE A O 1
ATOM 758 N N . ARG A 1 98 ? -1.550 1.063 5.648 1.00 78.50 98 ARG A N 1
ATOM 759 C CA . ARG A 1 98 ? -1.921 1.222 7.054 1.00 78.50 98 ARG A CA 1
ATOM 760 C C . ARG A 1 98 ? -3.336 0.696 7.288 1.00 78.50 98 ARG A C 1
ATOM 762 O O . ARG A 1 98 ? -4.265 1.068 6.578 1.00 78.50 98 ARG A O 1
ATOM 769 N N . CYS A 1 99 ? -3.518 -0.083 8.345 1.00 73.44 99 CYS A N 1
ATOM 770 C CA . CYS A 1 99 ? -4.798 -0.700 8.686 1.00 73.44 99 CYS A CA 1
ATOM 771 C C . CYS A 1 99 ? -5.918 0.283 9.073 1.00 73.44 99 CYS A C 1
ATOM 773 O O . CYS A 1 99 ? -7.090 -0.050 8.956 1.00 73.44 99 CYS A O 1
ATOM 775 N N . GLY A 1 100 ? -5.564 1.498 9.506 1.00 66.69 100 GLY A N 1
ATOM 776 C CA . GLY A 1 100 ? -6.493 2.623 9.714 1.00 66.69 100 GLY A CA 1
ATOM 777 C C . GLY A 1 100 ? -6.717 3.509 8.477 1.00 66.69 100 GLY A C 1
ATOM 778 O O . GLY A 1 100 ? -7.398 4.525 8.570 1.00 66.69 100 GLY A O 1
ATOM 779 N N . GLY A 1 101 ? -6.134 3.147 7.329 1.00 64.75 101 GLY A N 1
ATOM 780 C CA . GLY A 1 101 ? -6.302 3.839 6.051 1.00 64.75 101 GLY A CA 1
ATOM 781 C C . GLY A 1 101 ? -5.463 5.112 5.869 1.00 64.75 101 GLY A C 1
ATOM 782 O O . GLY A 1 101 ? -5.012 5.750 6.818 1.00 64.75 101 GLY A O 1
ATOM 783 N N . ASN A 1 102 ? -5.280 5.479 4.596 1.00 65.19 102 ASN A N 1
ATOM 784 C CA . ASN A 1 102 ? -4.722 6.738 4.066 1.00 65.19 102 ASN A CA 1
ATOM 785 C C . ASN A 1 102 ? -3.198 6.898 4.026 1.00 65.19 102 ASN A C 1
ATOM 787 O O . ASN A 1 102 ? -2.719 7.941 3.581 1.00 65.19 102 ASN A O 1
ATOM 791 N N . GLN A 1 103 ? -2.419 5.912 4.467 1.00 72.38 103 GLN A N 1
ATOM 792 C CA . GLN A 1 103 ? -0.958 6.003 4.416 1.00 72.38 103 GLN A CA 1
ATOM 793 C C . GLN A 1 103 ? -0.331 4.682 3.986 1.00 72.38 103 GLN A C 1
ATOM 795 O O . GLN A 1 103 ? -0.743 3.612 4.437 1.00 72.38 103 GLN A O 1
ATOM 800 N N . CYS A 1 104 ? 0.695 4.777 3.147 1.00 77.19 104 CYS A N 1
ATOM 801 C CA . CYS A 1 104 ? 1.571 3.661 2.827 1.00 77.19 104 CYS A CA 1
ATOM 802 C C . CYS A 1 104 ? 2.859 3.758 3.629 1.00 77.19 104 CYS A C 1
ATOM 804 O O . CYS A 1 104 ? 3.336 4.853 3.929 1.00 77.19 104 CYS A O 1
ATOM 806 N N . GLN A 1 105 ? 3.468 2.608 3.871 1.00 71.75 105 GLN A N 1
ATOM 807 C CA . GLN A 1 105 ? 4.8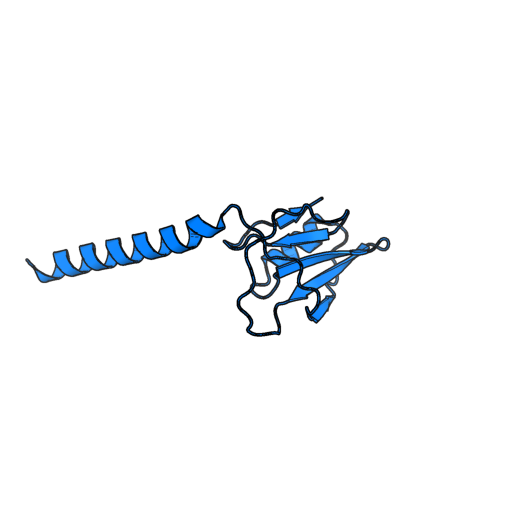91 2.532 4.155 1.00 71.75 105 GLN A CA 1
ATOM 808 C C . GLN A 1 105 ? 5.639 2.321 2.837 1.00 71.75 105 GLN A C 1
ATOM 810 O O . GLN A 1 105 ? 5.318 1.386 2.111 1.00 71.75 105 GLN A O 1
ATOM 815 N N . THR A 1 106 ? 6.608 3.177 2.524 1.00 66.50 106 THR A N 1
ATOM 816 C CA . THR A 1 106 ? 7.547 3.017 1.400 1.00 66.50 106 THR A CA 1
ATOM 817 C C . THR A 1 106 ? 8.929 2.692 1.970 1.00 66.50 106 THR A C 1
ATOM 819 O O . THR A 1 106 ? 9.324 3.335 2.948 1.00 66.50 106 THR A O 1
ATOM 822 N N . SER A 1 107 ? 9.655 1.735 1.385 1.00 61.31 107 SER A N 1
ATOM 823 C CA . SER A 1 107 ? 11.096 1.550 1.631 1.00 61.31 107 SER A CA 1
ATOM 824 C C . SER A 1 107 ? 11.948 2.192 0.548 1.00 61.31 107 SER A C 1
ATOM 826 O O . SER A 1 107 ? 11.474 2.290 -0.606 1.00 61.31 107 SER A O 1
#

Radius of gyration: 17.78 Å; chains: 1; bounding box: 49×33×44 Å

pLDDT: mean 73.55, std 10.09, range [52.5, 88.0]